Protein AF-A0A4U8SCJ0-F1 (afdb_monomer_lite)

Secondary structure (DSSP, 8-state):
--HHHHHHHHHHHHHHHHHHHHHHHHHHHHTEEEEEETTS-EEEEEEETTEEEETTT-SB--EEEEEEETTEEEEEEEETTEEEEEEEEE-TTS-EEEEEE-BTTBEEEEEE-TTS-EEEEEEEETTEEEEEEEE--TT--

Sequence (141 aa):
MSNKAKFYLKTLVITLCLLFIIVFSFYVYKNTHNAITLNGEQTKAFIFNGIAYDIYQLRPFEGTMSSVRKNITYKVNVHNGKVNGKIIGYYSNGNLKSIQVSEKGNGCSLFYYENGNLEAKYCLKNGQFDGIQEMFYENGN

Structure (mmCIF, N/CA/C/O backbone):
data_AF-A0A4U8SCJ0-F1
#
_entry.id   AF-A0A4U8SCJ0-F1
#
loop_
_atom_site.group_PDB
_atom_site.id
_atom_site.type_symbol
_atom_site.label_atom_id
_atom_site.label_alt_id
_atom_site.label_comp_id
_atom_site.label_asym_id
_atom_site.label_entity_id
_atom_site.label_seq_id
_atom_site.pdbx_PDB_ins_code
_atom_site.Cartn_x
_atom_site.Cartn_y
_atom_site.Cartn_z
_atom_site.occupancy
_atom_site.B_iso_or_equiv
_atom_site.auth_seq_id
_atom_site.auth_comp_id
_atom_site.auth_asym_id
_atom_site.auth_atom_id
_atom_site.pdbx_PDB_model_num
ATOM 1 N N . MET A 1 1 ? -34.923 -11.603 38.890 1.00 61.88 1 MET A N 1
ATOM 2 C CA . MET A 1 1 ? -33.446 -11.457 38.951 1.00 61.88 1 MET A CA 1
ATOM 3 C C . MET A 1 1 ? -33.089 -10.442 40.036 1.00 61.88 1 MET A C 1
ATOM 5 O O . MET A 1 1 ? -33.688 -9.371 40.033 1.00 61.88 1 MET A O 1
ATOM 9 N N . SER A 1 2 ? -32.192 -10.768 40.975 1.00 83.75 2 SER A N 1
ATOM 10 C CA . SER A 1 2 ? -31.865 -9.893 42.121 1.00 83.75 2 SER A CA 1
ATOM 11 C C . SER A 1 2 ? -31.086 -8.634 41.706 1.00 83.75 2 SER A C 1
ATOM 13 O O . SER A 1 2 ? -30.404 -8.633 40.680 1.00 83.75 2 SER A O 1
ATOM 15 N N . ASN A 1 3 ? -31.143 -7.564 42.513 1.00 86.50 3 ASN A N 1
ATOM 16 C CA . ASN A 1 3 ? -30.379 -6.329 42.259 1.00 86.50 3 ASN A CA 1
ATOM 17 C C . ASN A 1 3 ? -28.864 -6.584 42.167 1.00 86.50 3 ASN A C 1
ATOM 19 O O . ASN A 1 3 ? -28.193 -5.976 41.336 1.00 86.50 3 ASN A O 1
ATOM 23 N N . LYS A 1 4 ? -28.340 -7.550 42.938 1.00 87.31 4 LYS A N 1
ATOM 24 C CA . LYS A 1 4 ? -26.948 -8.011 42.828 1.00 87.31 4 LYS A CA 1
ATOM 25 C C . LYS A 1 4 ? -26.663 -8.643 41.463 1.00 87.31 4 LYS A C 1
ATOM 27 O O . LYS A 1 4 ? -25.692 -8.269 40.819 1.00 87.31 4 LYS A O 1
ATOM 32 N N . ALA A 1 5 ? -27.525 -9.538 40.978 1.00 87.75 5 ALA A N 1
ATOM 33 C CA . ALA A 1 5 ? -27.344 -10.172 39.669 1.00 87.75 5 ALA A CA 1
ATOM 34 C C . ALA A 1 5 ? -27.375 -9.152 38.512 1.00 87.75 5 ALA A C 1
ATOM 36 O O . ALA A 1 5 ? -26.572 -9.252 37.588 1.00 87.75 5 ALA A O 1
ATOM 37 N N . LYS A 1 6 ? -28.245 -8.131 38.584 1.00 89.38 6 LYS A N 1
ATOM 38 C CA . LYS A 1 6 ? -28.266 -7.023 37.607 1.00 89.38 6 LYS A CA 1
ATOM 39 C C . LYS A 1 6 ? -26.973 -6.199 37.634 1.00 89.38 6 LYS A C 1
ATOM 41 O O . LYS A 1 6 ? -26.474 -5.826 36.576 1.00 89.38 6 LYS A O 1
ATOM 46 N N . PHE A 1 7 ? -26.427 -5.938 38.824 1.00 92.56 7 PHE A N 1
ATOM 47 C CA . PHE A 1 7 ? -25.154 -5.235 38.987 1.00 92.56 7 PHE A CA 1
ATOM 48 C C . PHE A 1 7 ? -23.986 -6.019 38.372 1.00 92.56 7 PHE A C 1
ATOM 50 O O . PHE A 1 7 ? -23.272 -5.472 37.537 1.00 92.56 7 PHE A O 1
ATOM 57 N N . TYR A 1 8 ? -23.840 -7.310 38.700 1.00 93.12 8 TYR A N 1
ATOM 58 C CA . TYR A 1 8 ? -22.779 -8.153 38.130 1.00 93.12 8 TYR A CA 1
ATOM 59 C C . TYR A 1 8 ? -22.873 -8.266 36.607 1.00 93.12 8 TYR A C 1
ATOM 61 O O . TYR A 1 8 ? -21.854 -8.160 35.932 1.00 93.12 8 TYR A O 1
ATOM 69 N N . LEU A 1 9 ? -24.084 -8.412 36.058 1.00 93.12 9 LEU A N 1
ATOM 70 C CA . LEU A 1 9 ? -24.288 -8.455 34.611 1.00 93.12 9 LEU A CA 1
ATOM 71 C C . LEU A 1 9 ? -23.865 -7.141 33.938 1.00 93.12 9 LEU A C 1
ATOM 73 O O . LEU A 1 9 ? -23.178 -7.173 32.923 1.00 93.12 9 LEU A O 1
ATOM 77 N N . LYS A 1 10 ? -24.224 -5.985 34.511 1.00 94.69 10 LYS A N 1
ATOM 78 C CA . LYS A 1 10 ? -23.828 -4.675 33.972 1.00 94.69 10 LYS A CA 1
ATOM 79 C C . LYS A 1 10 ? -22.308 -4.505 33.982 1.00 94.69 10 LYS A C 1
ATOM 81 O O . LYS A 1 10 ? -21.739 -4.088 32.977 1.00 94.69 10 LYS A O 1
ATOM 86 N N . THR A 1 11 ? -21.659 -4.856 35.090 1.00 93.88 11 THR A N 1
ATOM 87 C CA . THR A 1 11 ? -20.197 -4.799 35.207 1.00 93.88 11 THR A CA 1
ATOM 88 C C . THR A 1 11 ? -19.525 -5.733 34.203 1.00 93.88 11 THR A C 1
ATOM 90 O O . THR A 1 11 ? -18.583 -5.311 33.543 1.00 93.88 11 THR A O 1
ATOM 93 N N . LEU A 1 12 ? -20.047 -6.953 34.024 1.00 95.12 12 LEU A N 1
ATOM 94 C CA . LEU A 1 12 ? -19.549 -7.920 33.043 1.00 95.12 12 LEU A CA 1
ATOM 95 C C . LEU A 1 12 ? -19.679 -7.410 31.600 1.00 95.12 12 LEU A C 1
ATOM 97 O O . LEU A 1 12 ? -18.752 -7.544 30.810 1.00 95.12 12 LEU A O 1
ATOM 101 N N . VAL A 1 13 ? -20.814 -6.806 31.242 1.00 96.44 13 VAL A N 1
ATOM 102 C CA . VAL A 1 13 ? -21.006 -6.236 29.899 1.00 96.44 13 VAL A CA 1
ATOM 103 C C . VAL A 1 13 ? -20.006 -5.106 29.648 1.00 96.44 13 VAL A C 1
ATOM 105 O O . VAL A 1 13 ? -19.382 -5.067 28.592 1.00 96.44 13 VAL A O 1
ATOM 108 N N . ILE A 1 14 ? -19.800 -4.217 30.625 1.00 96.00 14 ILE A N 1
ATOM 109 C CA . ILE A 1 14 ? -18.834 -3.118 30.501 1.00 96.00 14 ILE A CA 1
ATOM 110 C C . ILE A 1 14 ? -17.409 -3.657 30.346 1.00 96.00 14 ILE A C 1
ATOM 112 O O . ILE A 1 14 ? -16.682 -3.195 29.467 1.00 96.00 14 ILE A O 1
ATOM 116 N N . THR A 1 15 ? -17.002 -4.643 31.151 1.00 96.44 15 THR A N 1
ATOM 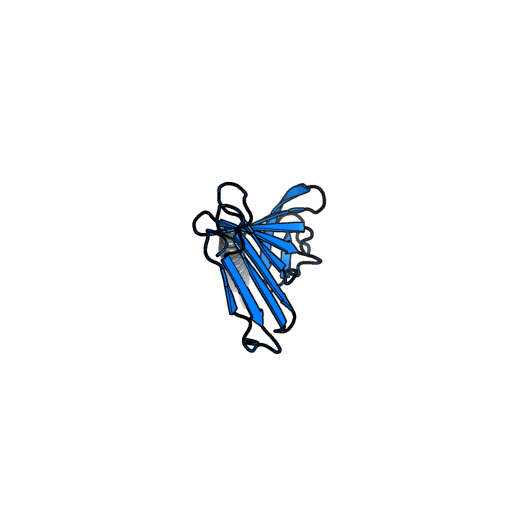117 C CA . THR A 1 15 ? -15.656 -5.223 31.040 1.00 96.44 15 THR A CA 1
ATOM 118 C C . THR A 1 15 ? -15.445 -5.930 29.704 1.00 96.44 15 THR A C 1
ATOM 120 O O . THR A 1 15 ? -14.387 -5.759 29.101 1.00 96.44 15 THR A O 1
ATOM 123 N N . LEU A 1 16 ? -16.448 -6.645 29.187 1.00 96.75 16 LEU A N 1
ATOM 124 C CA . LEU A 1 16 ? -16.388 -7.254 27.854 1.00 96.75 16 LEU A CA 1
ATOM 125 C C . LEU A 1 16 ? -16.277 -6.204 26.739 1.00 96.75 16 LEU A C 1
ATOM 127 O O . LEU A 1 16 ? -15.463 -6.372 25.832 1.00 96.75 16 LEU A O 1
ATOM 131 N N . CYS A 1 17 ? -17.024 -5.099 26.821 1.00 96.75 17 CYS A N 1
ATOM 132 C CA . CYS A 1 17 ? -16.908 -3.996 25.865 1.00 96.75 17 CYS A CA 1
ATOM 133 C C . CYS A 1 17 ? -15.509 -3.363 25.885 1.00 96.75 17 CYS A C 1
ATOM 135 O O . CYS A 1 17 ? -14.939 -3.110 24.827 1.00 96.75 17 CYS A O 1
ATOM 137 N N . LEU A 1 18 ? -14.929 -3.140 27.069 1.00 96.25 18 LEU A N 1
ATOM 138 C CA . LEU A 1 18 ? -13.575 -2.589 27.195 1.00 96.25 18 LEU A CA 1
ATOM 139 C C . LEU A 1 18 ? -12.518 -3.536 26.616 1.00 96.25 18 LEU A C 1
ATOM 141 O O . LEU A 1 18 ? -11.639 -3.092 25.880 1.00 96.25 18 LEU A O 1
ATOM 145 N N . LEU A 1 19 ? -12.631 -4.840 26.885 1.00 97.00 19 LEU A N 1
ATOM 146 C CA . LEU A 1 19 ? -11.749 -5.850 26.294 1.00 97.00 19 LEU A CA 1
ATOM 147 C C . LEU A 1 19 ? -11.865 -5.870 24.767 1.00 97.00 19 LEU A C 1
ATOM 149 O O . LEU A 1 19 ? -10.846 -5.903 24.079 1.00 97.00 19 LEU A O 1
ATOM 153 N N . 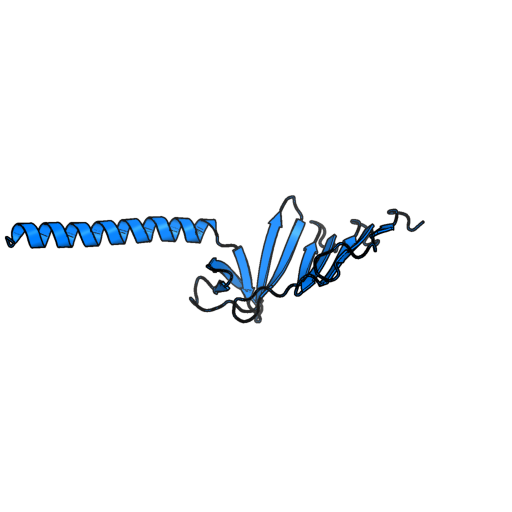PHE A 1 20 ? -13.086 -5.792 24.235 1.00 95.75 20 PHE A N 1
ATOM 154 C CA . PHE A 1 20 ? -13.313 -5.721 22.796 1.00 95.75 20 PHE A CA 1
ATOM 155 C C . PHE A 1 20 ? -12.658 -4.482 22.177 1.00 95.75 20 PHE A C 1
ATOM 157 O O . PHE A 1 20 ? -11.963 -4.608 21.172 1.00 95.75 20 PHE A O 1
ATOM 164 N N . ILE A 1 21 ? -12.811 -3.307 22.799 1.00 93.44 21 ILE A N 1
ATOM 165 C CA . ILE A 1 21 ? -12.175 -2.067 22.334 1.00 93.44 21 ILE A CA 1
ATOM 166 C C . ILE A 1 21 ? -10.654 -2.222 22.313 1.00 93.44 21 ILE A C 1
ATOM 168 O O . ILE A 1 21 ? -10.038 -1.893 21.308 1.00 93.44 21 ILE A O 1
ATOM 172 N N . ILE A 1 22 ? -10.045 -2.778 23.363 1.00 95.00 22 ILE A N 1
ATOM 173 C CA . ILE A 1 22 ? -8.588 -2.978 23.426 1.00 95.00 22 ILE A CA 1
ATOM 174 C C . ILE A 1 22 ? -8.108 -3.899 22.297 1.00 95.00 22 ILE A C 1
ATOM 176 O O . ILE A 1 22 ? -7.153 -3.570 21.589 1.00 95.00 22 ILE A O 1
ATOM 180 N N . VAL A 1 23 ? -8.780 -5.036 22.096 1.00 94.69 23 VAL A N 1
ATOM 181 C CA . VAL A 1 23 ? -8.443 -5.991 21.028 1.00 94.69 23 VAL A CA 1
ATOM 182 C C . VAL A 1 23 ? -8.617 -5.347 19.653 1.00 94.69 23 VAL A C 1
ATOM 184 O O . VAL A 1 23 ? -7.746 -5.481 18.792 1.00 94.69 23 VAL A O 1
ATOM 187 N N . PHE A 1 24 ? -9.706 -4.605 19.456 1.00 89.00 24 PHE A N 1
ATOM 188 C CA . PHE A 1 24 ? -9.986 -3.913 18.206 1.00 89.00 24 PHE A CA 1
ATOM 189 C C . PHE A 1 24 ? -8.970 -2.800 17.929 1.00 89.00 24 PHE A C 1
ATOM 191 O O . PHE A 1 24 ? -8.446 -2.716 16.823 1.00 89.00 24 PHE A O 1
ATOM 198 N N . SER A 1 25 ? -8.606 -1.994 18.927 1.00 88.25 25 SER A N 1
ATOM 199 C CA . SER A 1 25 ? -7.569 -0.967 18.800 1.00 88.25 25 SER A CA 1
ATOM 200 C C . SER A 1 25 ? -6.217 -1.573 18.435 1.00 88.25 25 SER A C 1
ATOM 202 O O . SER A 1 25 ? -5.521 -1.041 17.572 1.00 88.25 25 SER A O 1
ATOM 204 N N . PHE A 1 26 ? -5.854 -2.709 19.035 1.00 91.75 26 PHE A N 1
ATOM 205 C CA . PHE A 1 26 ? -4.622 -3.414 18.688 1.00 91.75 26 PHE A CA 1
ATOM 206 C C . PHE A 1 26 ? -4.655 -3.974 17.261 1.00 91.75 26 PHE A C 1
ATOM 208 O O . PHE A 1 26 ? -3.662 -3.885 16.533 1.00 91.75 26 PHE A O 1
ATOM 215 N N . TYR A 1 27 ? -5.803 -4.512 16.842 1.00 89.31 27 TYR A N 1
ATOM 216 C CA . TYR A 1 27 ? -6.026 -4.939 15.465 1.00 89.31 27 TYR A CA 1
ATOM 217 C C . TYR A 1 27 ? -5.877 -3.768 14.487 1.00 89.31 27 TYR A C 1
ATOM 219 O O . TYR A 1 27 ? -5.103 -3.876 13.538 1.00 89.31 27 TYR A O 1
ATOM 227 N N . VAL A 1 28 ? -6.543 -2.636 14.735 1.00 87.12 28 VAL A N 1
ATOM 228 C CA . VAL A 1 28 ? -6.440 -1.437 13.890 1.00 87.12 28 VAL A CA 1
ATOM 229 C C . VAL A 1 28 ? -4.993 -0.967 13.822 1.00 87.12 28 VAL A C 1
ATOM 231 O O . VAL A 1 28 ? -4.468 -0.823 12.725 1.00 87.12 28 VAL A O 1
ATOM 234 N N . TYR A 1 29 ? -4.318 -0.818 14.966 1.00 86.81 29 TYR A N 1
ATOM 235 C CA . TYR A 1 29 ? -2.925 -0.370 15.038 1.00 86.81 29 TYR A CA 1
ATOM 236 C C . TYR A 1 29 ? -2.000 -1.196 14.133 1.00 86.81 29 TYR A C 1
ATOM 238 O O . TYR A 1 29 ? -1.250 -0.629 13.334 1.00 86.81 29 TYR A O 1
ATOM 246 N N . LYS A 1 30 ? -2.107 -2.531 14.196 1.00 88.00 30 LYS A N 1
ATOM 247 C CA . LYS A 1 30 ? -1.319 -3.454 13.364 1.00 88.00 30 LYS A CA 1
ATOM 248 C C . LYS A 1 30 ? -1.648 -3.393 11.871 1.00 88.00 30 LYS A C 1
ATOM 250 O O . LYS A 1 30 ? -0.788 -3.730 11.065 1.00 88.00 30 LYS A O 1
ATOM 255 N N . ASN A 1 31 ? -2.862 -2.985 11.513 1.00 87.75 31 ASN A N 1
ATOM 256 C CA . ASN A 1 31 ? -3.356 -2.938 10.134 1.00 87.75 31 ASN A CA 1
ATOM 257 C C . ASN A 1 31 ? -3.481 -1.498 9.603 1.00 87.75 31 ASN A C 1
ATOM 259 O O . ASN A 1 31 ? -4.245 -1.239 8.672 1.00 87.75 31 ASN A O 1
ATOM 263 N N . THR A 1 32 ? -2.742 -0.550 10.190 1.00 91.75 32 THR A N 1
ATOM 264 C CA . THR A 1 32 ? -2.634 0.809 9.650 1.00 91.75 32 THR A CA 1
ATOM 265 C C . THR A 1 32 ? -1.489 0.923 8.650 1.00 91.75 32 THR A C 1
ATOM 267 O O . THR A 1 32 ? -0.402 0.376 8.835 1.00 91.75 32 THR A O 1
ATOM 270 N N . HIS A 1 33 ? -1.721 1.700 7.600 1.00 89.69 33 HIS A N 1
ATOM 271 C CA . HIS A 1 33 ? -0.742 2.046 6.582 1.00 89.69 33 HIS A CA 1
ATOM 272 C C . HIS A 1 33 ? -0.499 3.551 6.591 1.00 89.69 33 HIS A C 1
ATOM 274 O O . HIS A 1 33 ? -1.398 4.334 6.899 1.00 89.69 33 HIS A O 1
ATOM 280 N N . ASN A 1 34 ? 0.716 3.961 6.232 1.00 93.56 34 ASN A N 1
ATOM 281 C CA . ASN A 1 34 ? 1.013 5.376 6.048 1.00 93.56 34 ASN A CA 1
ATOM 282 C C . ASN A 1 34 ? 0.289 5.884 4.801 1.00 93.56 34 ASN A C 1
ATOM 284 O O . ASN A 1 34 ? 0.265 5.210 3.764 1.00 93.56 34 ASN A O 1
ATOM 288 N N . ALA A 1 35 ? -0.285 7.073 4.902 1.00 95.44 35 ALA A N 1
ATOM 289 C CA . ALA A 1 35 ? -1.034 7.677 3.820 1.00 95.44 35 ALA A CA 1
ATOM 290 C C . ALA A 1 35 ? -0.807 9.190 3.775 1.00 95.44 35 ALA A C 1
ATOM 292 O O . ALA A 1 35 ? -0.361 9.795 4.748 1.00 95.44 35 ALA A O 1
ATOM 293 N N . ILE A 1 36 ? -1.069 9.784 2.619 1.00 96.12 36 ILE A N 1
ATOM 294 C CA . ILE A 1 36 ? -0.935 11.215 2.361 1.00 96.12 36 ILE A CA 1
ATOM 295 C C . ILE A 1 36 ? -2.255 11.683 1.757 1.00 96.12 36 ILE A C 1
ATOM 297 O O . ILE A 1 36 ? -2.702 11.108 0.763 1.00 96.12 36 ILE A O 1
ATOM 301 N N . THR A 1 37 ? -2.892 12.686 2.357 1.00 95.00 37 THR A N 1
ATOM 302 C CA . THR A 1 37 ? -4.156 13.247 1.860 1.00 95.00 37 THR A CA 1
ATOM 303 C C . THR A 1 37 ? -3.956 13.944 0.511 1.00 95.00 37 THR A C 1
ATOM 305 O O . THR A 1 37 ? -2.829 14.240 0.110 1.00 95.00 37 THR A O 1
ATOM 308 N N . LEU A 1 38 ? -5.045 14.261 -0.196 1.00 93.19 38 LEU A N 1
ATOM 309 C CA . LEU A 1 38 ? -4.980 15.056 -1.436 1.00 93.19 38 LEU A CA 1
ATOM 310 C C . LEU A 1 38 ? -4.288 16.419 -1.251 1.00 93.19 38 LEU A C 1
ATOM 312 O O . LEU A 1 38 ? -3.686 16.930 -2.190 1.00 93.19 38 LEU A O 1
ATOM 316 N N . ASN A 1 39 ? -4.327 16.969 -0.035 1.00 93.88 39 ASN A N 1
ATOM 317 C CA . ASN A 1 39 ? -3.694 18.242 0.310 1.00 93.88 39 ASN A CA 1
ATOM 318 C C . ASN A 1 39 ? -2.216 18.083 0.720 1.00 93.88 39 ASN A C 1
ATOM 320 O O . ASN A 1 39 ? -1.573 19.067 1.071 1.00 93.88 39 ASN A O 1
ATOM 324 N N . GLY A 1 40 ? -1.670 16.862 0.698 1.00 92.75 40 GLY A N 1
ATOM 325 C CA . GLY A 1 40 ? -0.277 16.580 1.056 1.00 92.75 40 GLY A CA 1
ATOM 326 C C . GLY A 1 40 ? -0.026 16.315 2.544 1.00 92.75 40 GLY A C 1
ATOM 327 O O . GLY A 1 40 ? 1.126 16.146 2.942 1.00 92.75 40 GLY A O 1
ATOM 328 N N . GLU A 1 41 ? -1.066 16.241 3.377 1.00 95.00 41 GLU A N 1
ATOM 329 C CA . GLU A 1 41 ? -0.918 15.996 4.816 1.00 95.00 41 GLU A CA 1
ATOM 330 C C . GLU A 1 41 ? -0.661 14.514 5.099 1.00 95.00 41 GLU A C 1
ATOM 332 O O . GLU A 1 41 ? -1.326 13.639 4.541 1.00 95.00 41 GLU A O 1
ATOM 337 N N . GLN A 1 42 ? 0.283 14.214 5.992 1.00 95.38 42 GLN A N 1
ATOM 338 C CA . GLN A 1 42 ? 0.528 12.841 6.430 1.00 95.38 42 GLN A CA 1
ATOM 339 C C . GLN A 1 42 ? -0.584 12.360 7.365 1.00 95.38 42 GLN A C 1
ATOM 341 O O . GLN A 1 42 ? -0.989 13.057 8.289 1.00 95.38 42 GLN A O 1
ATOM 346 N N . THR A 1 43 ? -1.035 11.130 7.152 1.00 95.38 43 THR A N 1
ATOM 347 C CA . THR A 1 43 ? -2.060 10.470 7.959 1.00 95.38 43 THR A CA 1
ATOM 348 C C . THR A 1 43 ? -1.803 8.960 8.012 1.00 95.38 43 THR A C 1
ATOM 350 O O . THR A 1 43 ? -0.797 8.441 7.508 1.00 95.38 43 THR A O 1
ATOM 353 N N . LYS A 1 44 ? -2.717 8.230 8.643 1.00 93.81 44 LYS A N 1
ATOM 354 C CA . LYS A 1 44 ? -2.766 6.774 8.633 1.00 93.81 44 LYS A CA 1
ATOM 355 C C . LYS A 1 44 ? -4.133 6.316 8.156 1.00 93.81 44 LYS A C 1
ATOM 357 O O . LYS A 1 44 ? -5.158 6.871 8.547 1.00 93.81 44 LYS A O 1
ATOM 362 N N . ALA A 1 45 ? -4.134 5.268 7.345 1.00 94.69 45 ALA A N 1
ATOM 363 C CA . ALA A 1 45 ? -5.353 4.654 6.853 1.00 94.69 45 ALA A CA 1
ATOM 364 C C . ALA A 1 45 ? -5.404 3.170 7.218 1.00 94.69 45 ALA A C 1
ATOM 366 O O . ALA A 1 45 ? -4.379 2.487 7.186 1.00 94.69 45 ALA A O 1
ATOM 367 N N . PHE A 1 46 ? -6.590 2.667 7.552 1.00 93.00 46 PHE A N 1
ATOM 368 C CA . PHE A 1 46 ? -6.838 1.237 7.748 1.00 93.00 46 PHE A CA 1
ATOM 369 C C . PHE A 1 46 ? -7.876 0.752 6.741 1.00 93.00 46 PHE A C 1
ATOM 371 O O . PHE A 1 46 ? -8.774 1.503 6.362 1.00 93.00 46 PHE A O 1
ATOM 378 N N . ILE A 1 47 ? -7.747 -0.496 6.296 1.00 91.44 47 ILE A N 1
ATOM 379 C CA . ILE A 1 47 ? -8.692 -1.105 5.357 1.00 91.44 47 ILE A CA 1
ATOM 380 C C . ILE A 1 47 ? -9.625 -2.024 6.134 1.00 91.44 47 ILE A C 1
ATOM 382 O O . ILE A 1 47 ? -9.177 -2.922 6.843 1.00 91.44 47 ILE A O 1
ATOM 386 N N . PHE A 1 48 ? -10.926 -1.822 5.963 1.00 89.88 48 PHE A N 1
ATOM 387 C CA . PHE A 1 48 ? -11.964 -2.655 6.551 1.00 89.88 48 PHE A CA 1
ATOM 388 C C . PHE A 1 48 ? -13.057 -2.920 5.523 1.00 89.88 48 PHE A C 1
ATOM 390 O O . PHE A 1 48 ? -13.573 -1.996 4.899 1.00 89.88 48 PHE A O 1
ATOM 397 N N . ASN A 1 49 ? -13.370 -4.199 5.304 1.00 90.12 49 ASN A N 1
ATOM 398 C CA . ASN A 1 49 ? -14.323 -4.652 4.283 1.00 90.12 49 ASN A CA 1
ATOM 399 C C . ASN A 1 49 ? -14.062 -4.057 2.883 1.00 90.12 49 ASN A C 1
ATOM 401 O O . ASN A 1 49 ? -14.990 -3.717 2.154 1.00 90.12 49 ASN A O 1
ATOM 405 N N . GLY A 1 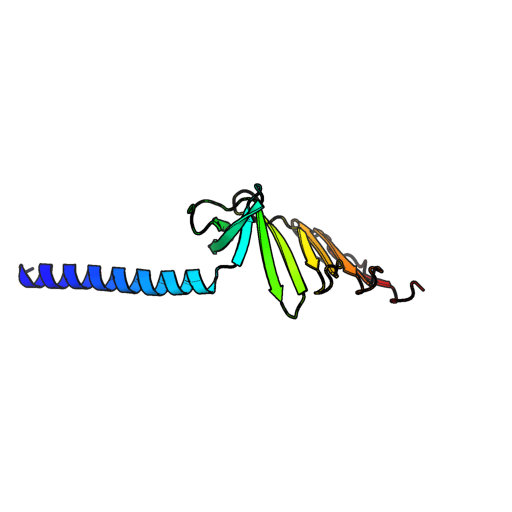50 ? -12.785 -3.911 2.515 1.00 89.56 50 GLY A N 1
ATOM 406 C CA . GLY A 1 50 ? -12.373 -3.368 1.216 1.00 89.56 50 GLY A CA 1
ATOM 407 C C . GLY A 1 50 ? -12.475 -1.845 1.082 1.00 89.56 50 GLY A C 1
ATOM 408 O O . GLY A 1 50 ? -12.201 -1.327 0.003 1.00 89.56 50 GLY A O 1
ATOM 409 N N . ILE A 1 51 ? -12.833 -1.129 2.152 1.00 94.06 51 ILE A N 1
ATOM 410 C CA . ILE A 1 51 ? -12.868 0.335 2.196 1.00 94.06 51 ILE A CA 1
ATOM 411 C C . ILE A 1 51 ? -11.730 0.824 3.093 1.00 94.06 51 ILE A C 1
ATOM 413 O O . ILE A 1 51 ? -11.573 0.371 4.226 1.00 94.06 51 ILE A O 1
ATOM 417 N N . ALA A 1 52 ? -10.920 1.740 2.577 1.00 95.31 52 ALA A N 1
ATOM 418 C CA . ALA A 1 52 ? -9.898 2.448 3.325 1.00 95.31 52 ALA A CA 1
ATOM 419 C C . ALA A 1 52 ? -10.510 3.644 4.065 1.00 95.31 52 ALA A C 1
ATOM 421 O O . ALA A 1 52 ? -11.245 4.437 3.475 1.00 95.31 52 ALA A O 1
ATOM 422 N N . TYR A 1 53 ? -10.165 3.799 5.338 1.00 94.94 53 TYR A N 1
ATOM 423 C CA . TYR A 1 53 ? -10.615 4.890 6.198 1.00 94.94 53 TYR A CA 1
ATOM 424 C C . TYR A 1 53 ? -9.423 5.650 6.759 1.00 94.94 53 TYR A C 1
ATOM 426 O O . TYR A 1 53 ? -8.441 5.029 7.167 1.00 94.94 53 TYR A O 1
ATOM 434 N N . ASP A 1 54 ? -9.532 6.975 6.833 1.00 95.38 54 ASP A N 1
ATOM 435 C CA . ASP A 1 54 ? -8.613 7.799 7.620 1.00 95.38 54 ASP A CA 1
ATOM 436 C C . ASP A 1 54 ? -8.861 7.540 9.114 1.00 95.38 54 ASP A C 1
ATOM 438 O O . ASP A 1 54 ? -9.999 7.635 9.583 1.00 95.38 54 ASP A O 1
ATOM 442 N N . ILE A 1 55 ? -7.815 7.191 9.869 1.00 92.31 55 ILE A N 1
ATOM 443 C CA . ILE A 1 55 ? -7.976 6.765 11.270 1.00 92.31 55 ILE A CA 1
ATOM 444 C C . ILE A 1 55 ? -8.291 7.933 12.215 1.00 92.31 55 ILE A C 1
ATOM 446 O O . ILE A 1 55 ? -8.778 7.700 13.318 1.00 92.31 55 ILE A O 1
ATOM 450 N N . TYR A 1 56 ? -7.992 9.170 11.813 1.00 91.81 56 TYR A N 1
ATOM 451 C CA . TYR A 1 56 ? -8.185 10.368 12.631 1.00 91.81 56 TYR A CA 1
ATOM 452 C C . TYR A 1 56 ? -9.511 11.052 12.307 1.00 91.81 56 TYR A C 1
ATOM 454 O O . TYR A 1 56 ? -10.195 11.540 13.202 1.00 91.81 56 TYR A O 1
ATOM 462 N N . GLN A 1 57 ? -9.891 11.062 11.031 1.00 92.00 57 GLN A N 1
ATOM 463 C CA . GLN A 1 57 ? -11.126 11.683 10.551 1.00 92.00 57 GLN A CA 1
ATOM 464 C C . GLN A 1 57 ? -12.308 10.704 10.515 1.00 92.00 57 GLN A C 1
ATOM 466 O O . GLN A 1 57 ? -13.444 11.138 10.345 1.00 92.00 57 GLN A O 1
ATOM 471 N N . LEU A 1 58 ? -12.049 9.397 10.659 1.00 90.25 58 LEU A N 1
ATOM 472 C CA . LEU A 1 58 ? -13.053 8.324 10.695 1.00 90.25 58 LEU A CA 1
ATOM 473 C C . LEU A 1 58 ? -14.016 8.349 9.497 1.00 90.25 58 LEU A C 1
ATOM 475 O O . LEU A 1 58 ? -15.203 8.042 9.614 1.00 90.25 58 LEU A O 1
ATOM 479 N N . ARG A 1 59 ? -13.492 8.704 8.323 1.00 94.25 59 ARG A N 1
ATOM 480 C CA . ARG A 1 59 ? -14.232 8.771 7.057 1.00 94.25 59 ARG A CA 1
ATOM 481 C C . ARG A 1 59 ? -13.499 8.006 5.956 1.00 94.25 59 ARG A C 1
ATOM 483 O O . ARG A 1 59 ? -12.296 7.767 6.105 1.00 94.25 59 ARG A O 1
ATOM 490 N N . PRO A 1 60 ? -14.190 7.622 4.866 1.00 96.81 60 PRO A N 1
ATOM 491 C CA . PRO A 1 60 ? -13.535 7.031 3.707 1.00 96.81 60 PRO A CA 1
ATOM 492 C C . PRO A 1 60 ? -12.348 7.888 3.257 1.00 96.81 60 PRO A C 1
ATOM 494 O O . PRO A 1 60 ? -12.444 9.113 3.184 1.00 96.81 60 PRO A O 1
ATOM 497 N N . PHE A 1 61 ? -11.213 7.236 3.029 1.00 96.81 61 PHE A N 1
ATOM 498 C CA . PHE A 1 61 ? -9.951 7.909 2.760 1.00 96.81 61 PHE A CA 1
ATOM 499 C C . PHE A 1 61 ? -9.897 8.475 1.332 1.00 96.81 61 PHE A C 1
ATOM 501 O O . PHE A 1 61 ? -10.397 7.863 0.387 1.00 96.81 61 PHE A O 1
ATOM 508 N N . GLU A 1 62 ? -9.240 9.626 1.195 1.00 96.38 62 GLU A N 1
ATOM 509 C CA . GLU A 1 62 ? -8.990 10.339 -0.060 1.00 96.38 62 GLU A CA 1
ATOM 510 C C . GLU A 1 62 ? -7.507 10.714 -0.128 1.00 96.38 62 GLU A C 1
ATOM 512 O O . GLU A 1 62 ? -7.030 11.535 0.664 1.00 96.38 62 GLU A O 1
ATOM 517 N N . GLY A 1 63 ? -6.766 10.126 -1.066 1.00 95.81 63 GLY A N 1
ATOM 518 C CA . GLY A 1 63 ? -5.344 10.425 -1.231 1.00 95.81 63 GLY A CA 1
ATOM 519 C C . GLY A 1 63 ? -4.507 9.226 -1.656 1.00 95.81 63 GLY A C 1
ATOM 520 O O . GLY A 1 63 ? -4.966 8.351 -2.382 1.00 95.81 63 GLY A O 1
ATOM 521 N N . THR A 1 64 ? -3.250 9.191 -1.222 1.00 96.31 64 THR A N 1
ATOM 522 C CA . THR A 1 64 ? -2.283 8.147 -1.584 1.00 96.31 64 THR A CA 1
ATOM 523 C C . THR A 1 64 ? -1.896 7.320 -0.365 1.00 96.31 64 THR A C 1
ATOM 525 O O . THR A 1 64 ? -1.371 7.857 0.607 1.00 96.31 64 THR A O 1
ATOM 528 N N . MET A 1 65 ? -2.084 6.004 -0.421 1.00 94.94 65 MET A N 1
ATOM 529 C CA . MET A 1 65 ? -1.541 5.069 0.571 1.00 94.94 65 MET A CA 1
ATOM 530 C C . MET A 1 65 ? -0.183 4.539 0.112 1.00 94.94 65 MET A C 1
ATOM 532 O O . MET A 1 65 ? 0.038 4.339 -1.082 1.00 94.94 65 MET A O 1
ATOM 536 N N . SER A 1 66 ? 0.718 4.291 1.064 1.00 92.81 66 SER A N 1
ATOM 537 C CA . SER A 1 66 ? 2.054 3.745 0.807 1.00 92.81 66 SER A CA 1
ATOM 538 C C . SER A 1 66 ? 2.318 2.507 1.664 1.00 92.81 66 SER A C 1
ATOM 540 O O . SER A 1 66 ? 2.019 2.489 2.858 1.00 92.81 66 SER A O 1
ATOM 542 N N . SER A 1 67 ? 2.938 1.484 1.080 1.00 91.00 67 SER A N 1
ATOM 543 C CA . SER A 1 67 ? 3.482 0.336 1.814 1.00 91.00 67 SER A CA 1
ATOM 544 C C . SER A 1 67 ? 4.897 0.026 1.342 1.00 91.00 67 SER A C 1
ATOM 546 O O . SER A 1 67 ? 5.247 0.304 0.199 1.00 91.00 67 SER A O 1
ATOM 548 N N . VAL A 1 68 ? 5.727 -0.536 2.218 1.00 91.38 68 VAL A N 1
ATOM 549 C CA . VAL A 1 68 ? 7.100 -0.922 1.878 1.00 91.38 68 VAL A CA 1
ATOM 550 C C . VAL A 1 68 ? 7.235 -2.428 2.036 1.00 91.38 68 VAL A C 1
ATOM 552 O O . VAL A 1 68 ? 6.903 -2.979 3.085 1.00 91.38 68 VAL A O 1
ATOM 555 N N . ARG A 1 69 ? 7.726 -3.108 0.997 1.00 90.31 69 ARG A N 1
ATOM 556 C CA . ARG A 1 69 ? 7.996 -4.552 1.014 1.00 90.31 69 ARG A CA 1
ATOM 557 C C . ARG A 1 69 ? 9.316 -4.821 0.306 1.00 90.31 69 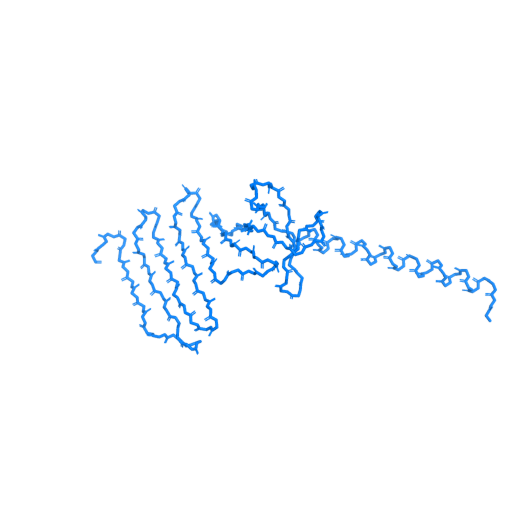ARG A C 1
ATOM 559 O O . ARG A 1 69 ? 9.454 -4.478 -0.862 1.00 90.31 69 ARG A O 1
ATOM 566 N N . LYS A 1 70 ? 10.268 -5.461 0.999 1.00 91.56 70 LYS A N 1
ATOM 567 C CA . LYS A 1 70 ? 11.611 -5.779 0.468 1.00 91.56 70 LYS A CA 1
ATOM 568 C C . LYS A 1 70 ? 12.285 -4.563 -0.206 1.00 91.56 70 LYS A C 1
ATOM 570 O O . LYS A 1 70 ? 12.714 -4.658 -1.346 1.00 91.56 70 LYS A O 1
ATOM 575 N N . ASN A 1 71 ? 12.322 -3.418 0.480 1.00 92.19 71 ASN A N 1
ATOM 576 C CA . ASN A 1 71 ? 12.889 -2.147 -0.010 1.00 92.19 71 ASN A CA 1
ATOM 577 C C . ASN A 1 71 ? 12.192 -1.509 -1.228 1.00 92.19 71 ASN A C 1
ATOM 579 O O . ASN A 1 71 ? 12.664 -0.491 -1.724 1.00 92.19 71 ASN A O 1
ATOM 583 N N . ILE A 1 72 ? 11.057 -2.049 -1.678 1.00 94.62 72 ILE A N 1
ATOM 584 C CA . ILE A 1 72 ? 10.223 -1.428 -2.709 1.00 94.62 72 ILE A CA 1
ATOM 585 C C . ILE A 1 72 ? 9.074 -0.695 -2.024 1.00 94.62 72 ILE A C 1
ATOM 587 O O . ILE A 1 72 ? 8.353 -1.280 -1.209 1.00 94.62 72 ILE A O 1
ATOM 591 N N . THR A 1 73 ? 8.897 0.577 -2.369 1.00 95.44 73 THR A N 1
ATOM 592 C CA . THR A 1 73 ? 7.751 1.377 -1.932 1.00 95.44 73 THR A CA 1
ATOM 593 C C . THR A 1 73 ? 6.631 1.236 -2.948 1.00 95.44 73 THR A C 1
ATOM 595 O O . THR A 1 73 ? 6.794 1.609 -4.103 1.00 95.44 73 THR A O 1
ATOM 598 N N . TYR A 1 74 ? 5.479 0.736 -2.524 1.00 94.44 74 TYR A N 1
ATOM 599 C CA . TYR A 1 74 ? 4.271 0.669 -3.334 1.00 94.44 74 TYR A CA 1
ATOM 600 C C . TYR A 1 74 ? 3.328 1.793 -2.935 1.00 94.44 74 TYR A C 1
ATOM 602 O O . TYR A 1 74 ? 3.025 1.952 -1.753 1.00 94.44 74 TYR A O 1
ATOM 610 N N . LYS A 1 75 ? 2.849 2.543 -3.923 1.00 95.44 75 LYS A N 1
ATOM 611 C CA . LYS A 1 75 ? 1.860 3.604 -3.767 1.00 95.44 75 LYS A CA 1
ATOM 612 C C . LYS A 1 75 ? 0.580 3.246 -4.500 1.00 95.44 75 LYS A C 1
ATOM 614 O O . LYS A 1 75 ? 0.619 2.667 -5.588 1.00 95.44 75 LYS A O 1
ATOM 619 N N . VAL A 1 76 ? -0.545 3.634 -3.915 1.00 94.50 76 VAL A N 1
ATOM 620 C CA . VAL A 1 76 ? -1.852 3.520 -4.554 1.00 94.50 76 VAL A CA 1
ATOM 621 C C . VAL A 1 76 ? -2.724 4.717 -4.225 1.00 94.50 76 VAL A C 1
ATOM 623 O O . VAL A 1 76 ? -2.739 5.193 -3.090 1.00 94.50 76 VAL A O 1
ATOM 626 N N . ASN A 1 77 ? -3.450 5.188 -5.234 1.00 95.06 77 ASN A N 1
ATOM 627 C CA . ASN A 1 77 ? -4.428 6.250 -5.067 1.00 95.06 77 ASN A CA 1
ATOM 628 C C . ASN A 1 77 ? -5.743 5.650 -4.580 1.00 95.06 77 ASN A C 1
ATOM 630 O O . ASN A 1 77 ? -6.180 4.606 -5.065 1.00 95.06 77 ASN A O 1
ATOM 634 N N . VAL A 1 78 ? -6.374 6.330 -3.640 1.00 95.56 78 VAL A N 1
ATOM 635 C CA . VAL A 1 78 ? -7.631 5.938 -3.025 1.00 95.56 78 VAL A CA 1
ATOM 636 C C . VAL A 1 78 ? -8.615 7.078 -3.197 1.00 95.56 78 VAL A C 1
ATOM 638 O O . VAL A 1 78 ? -8.293 8.221 -2.871 1.00 95.56 78 VAL A O 1
ATOM 641 N N . HIS A 1 79 ? -9.798 6.741 -3.700 1.00 95.44 79 HIS A N 1
ATOM 642 C CA . HIS A 1 79 ? -10.911 7.661 -3.843 1.00 95.44 79 HIS A CA 1
ATOM 643 C C . HIS A 1 79 ? -12.153 7.094 -3.162 1.00 95.44 79 HIS A C 1
ATOM 645 O O . HIS A 1 79 ? -12.554 5.957 -3.421 1.00 95.44 79 HIS A O 1
ATOM 651 N N . ASN A 1 80 ? -12.753 7.872 -2.272 1.00 95.19 80 ASN A N 1
ATOM 652 C CA . ASN A 1 80 ? -13.882 7.507 -1.426 1.00 95.19 80 ASN A CA 1
ATOM 653 C C . ASN A 1 80 ? -13.677 6.145 -0.737 1.00 95.19 80 ASN A C 1
ATOM 655 O O . ASN A 1 80 ? -14.524 5.250 -0.781 1.00 95.19 80 ASN A O 1
ATOM 659 N N . GLY A 1 81 ? -12.477 5.954 -0.184 1.00 95.25 81 GLY A N 1
ATOM 660 C CA . GLY A 1 81 ? -12.030 4.714 0.444 1.00 95.25 81 GLY A CA 1
ATOM 661 C C . GLY A 1 81 ? -11.789 3.539 -0.511 1.00 95.25 81 GLY A C 1
ATOM 662 O O . GLY A 1 81 ? -11.358 2.481 -0.063 1.00 95.25 81 GLY A O 1
ATOM 663 N N . LYS A 1 82 ? -12.016 3.682 -1.818 1.00 93.88 82 LYS A N 1
ATOM 664 C CA . LYS A 1 82 ? -11.766 2.625 -2.804 1.00 93.88 82 LYS A CA 1
ATOM 665 C C . LYS A 1 82 ? -10.402 2.803 -3.449 1.00 93.88 82 LYS A C 1
ATOM 667 O O . LYS A 1 82 ? -10.047 3.877 -3.921 1.00 93.88 82 LYS A O 1
ATOM 672 N N . VAL A 1 83 ? -9.645 1.717 -3.476 1.00 88.75 83 VAL A N 1
ATOM 673 C CA . VAL A 1 83 ? -8.331 1.638 -4.111 1.00 88.75 83 VAL A CA 1
ATOM 674 C C . VAL A 1 83 ? -8.515 1.703 -5.629 1.00 88.75 83 VAL A C 1
ATOM 676 O O . VAL A 1 83 ? -9.234 0.884 -6.202 1.00 88.75 83 VAL A O 1
ATOM 679 N N . ASN A 1 84 ? -7.862 2.657 -6.289 1.00 80.06 84 ASN A N 1
ATOM 680 C CA . ASN A 1 84 ? -7.803 2.685 -7.746 1.00 80.06 84 ASN A CA 1
ATOM 681 C C . ASN A 1 84 ? -6.982 1.482 -8.214 1.00 80.06 84 ASN A C 1
ATOM 683 O O . ASN A 1 84 ? -5.916 1.214 -7.662 1.00 80.06 84 ASN A O 1
ATOM 687 N N . GLY A 1 85 ? -7.435 0.780 -9.255 1.00 79.50 85 GLY A N 1
ATOM 688 C CA . GLY A 1 85 ? -6.805 -0.446 -9.771 1.00 79.50 85 GLY A CA 1
ATOM 689 C C . GLY A 1 85 ? -5.373 -0.293 -10.307 1.00 79.50 85 GLY A C 1
ATOM 690 O O . GLY A 1 85 ? -4.878 -1.208 -10.955 1.00 79.50 85 GLY A O 1
ATOM 691 N N . LYS A 1 86 ? -4.711 0.848 -10.069 1.00 91.69 86 LYS A N 1
ATOM 692 C CA . LYS A 1 86 ? -3.330 1.157 -10.438 1.00 91.69 86 LYS A CA 1
ATOM 693 C C . LYS A 1 86 ? -2.440 1.227 -9.196 1.00 91.69 86 LYS A C 1
ATOM 695 O O . LYS A 1 86 ? -2.553 2.163 -8.407 1.00 91.69 86 LYS A O 1
ATOM 700 N N . ILE A 1 87 ? -1.500 0.297 -9.082 1.00 94.06 87 ILE A N 1
ATOM 701 C CA . ILE A 1 87 ? -0.459 0.270 -8.047 1.00 94.06 87 ILE A CA 1
ATOM 702 C C . ILE A 1 87 ? 0.876 0.645 -8.694 1.00 94.06 87 ILE A C 1
ATOM 704 O O . ILE A 1 87 ? 1.217 0.126 -9.756 1.00 94.06 87 ILE A O 1
ATOM 708 N N . ILE A 1 88 ? 1.640 1.536 -8.063 1.00 96.31 88 ILE A N 1
ATOM 709 C CA . ILE A 1 88 ? 2.951 1.972 -8.559 1.00 96.31 88 ILE A CA 1
ATOM 710 C C . ILE A 1 88 ? 4.026 1.566 -7.556 1.00 96.31 88 ILE A C 1
ATOM 712 O O . ILE A 1 88 ? 3.965 1.960 -6.395 1.00 96.31 88 ILE A O 1
ATOM 716 N N . GLY A 1 89 ? 5.000 0.772 -7.991 1.00 96.94 89 GLY A N 1
ATOM 717 C CA . GLY A 1 89 ? 6.156 0.378 -7.190 1.00 96.94 89 GLY A CA 1
ATOM 718 C C . GLY A 1 89 ? 7.380 1.224 -7.524 1.00 96.94 89 GLY A C 1
ATOM 719 O O . GLY A 1 89 ? 7.637 1.486 -8.697 1.00 96.94 89 GLY A O 1
ATOM 720 N N . TYR A 1 90 ? 8.160 1.578 -6.510 1.00 97.50 90 TYR A N 1
ATOM 721 C CA . TYR A 1 90 ? 9.402 2.339 -6.616 1.00 97.50 90 TYR A CA 1
ATOM 722 C C . TYR A 1 90 ? 10.535 1.602 -5.913 1.00 97.50 90 TYR A C 1
ATOM 724 O O . TYR A 1 90 ? 10.360 1.119 -4.791 1.00 97.50 90 TYR A O 1
ATOM 732 N N . TYR A 1 91 ? 11.692 1.551 -6.558 1.00 96.44 91 TYR A N 1
ATOM 733 C CA . TYR A 1 91 ? 12.944 1.146 -5.935 1.00 96.44 91 TYR A CA 1
ATOM 734 C C . TYR A 1 91 ? 13.337 2.103 -4.800 1.00 96.44 91 TYR A C 1
ATOM 736 O O . TYR A 1 91 ? 12.828 3.221 -4.694 1.00 96.44 91 TYR A O 1
ATOM 744 N N . SER A 1 92 ? 14.271 1.677 -3.951 1.00 94.44 92 SER A N 1
ATOM 745 C CA . SER A 1 92 ? 14.794 2.492 -2.846 1.00 94.44 92 SER A CA 1
ATOM 746 C C . SER A 1 92 ? 15.485 3.776 -3.318 1.00 94.44 92 SER A C 1
ATOM 748 O O . SER A 1 92 ? 15.466 4.769 -2.597 1.00 94.44 92 SER A O 1
ATOM 750 N N . ASN A 1 93 ? 16.049 3.775 -4.530 1.00 93.62 93 ASN A N 1
ATOM 751 C CA . ASN A 1 93 ? 16.630 4.953 -5.182 1.00 93.62 93 ASN A CA 1
ATOM 752 C C . ASN A 1 93 ? 15.575 5.928 -5.753 1.00 93.62 93 ASN A C 1
ATOM 754 O O . ASN A 1 93 ? 15.936 6.983 -6.263 1.00 93.62 93 ASN A O 1
ATOM 758 N N . GLY A 1 94 ? 14.283 5.592 -5.670 1.00 93.44 94 GLY A N 1
ATOM 759 C CA . GLY A 1 94 ? 13.178 6.397 -6.192 1.00 93.44 94 GLY A CA 1
ATOM 760 C C . GLY A 1 94 ? 12.787 6.093 -7.641 1.00 93.44 94 GLY A C 1
ATOM 761 O O . GLY A 1 94 ? 11.754 6.591 -8.092 1.00 93.44 94 GLY A O 1
ATOM 762 N N . ASN A 1 95 ? 13.538 5.248 -8.354 1.00 95.88 95 ASN A N 1
ATOM 763 C CA . ASN A 1 95 ? 13.213 4.874 -9.728 1.00 95.88 95 ASN A CA 1
ATOM 764 C C . ASN A 1 95 ? 11.967 3.990 -9.780 1.00 95.88 95 ASN A C 1
ATOM 766 O O . ASN A 1 95 ? 11.652 3.238 -8.852 1.00 95.88 95 ASN A O 1
ATOM 770 N N . LEU A 1 96 ? 11.240 4.082 -10.891 1.00 96.62 96 LEU A N 1
ATOM 771 C CA . LEU A 1 96 ? 10.046 3.284 -11.123 1.00 96.62 96 LEU A CA 1
ATOM 772 C C . LEU A 1 96 ? 10.426 1.800 -11.199 1.00 96.62 96 LEU A C 1
ATOM 774 O O . LEU A 1 96 ? 11.263 1.420 -12.005 1.00 96.62 96 LEU A O 1
ATOM 778 N N . LYS A 1 97 ? 9.791 0.961 -10.376 1.00 96.44 97 LYS A N 1
ATOM 779 C CA . LYS A 1 97 ? 9.936 -0.501 -10.423 1.00 96.44 97 LYS A CA 1
ATOM 780 C C . LYS A 1 97 ? 8.809 -1.157 -11.200 1.00 96.44 97 LYS A C 1
ATOM 782 O O . LYS A 1 97 ? 9.035 -2.115 -11.935 1.00 96.44 97 LYS A O 1
ATOM 787 N N . SER A 1 98 ? 7.575 -0.715 -10.967 1.00 95.81 98 SER A N 1
ATOM 788 C CA . SER A 1 98 ? 6.414 -1.311 -11.623 1.00 95.81 98 SER A CA 1
ATOM 789 C C . SER A 1 98 ? 5.222 -0.370 -11.696 1.00 95.81 98 SER A C 1
ATOM 791 O O . SER A 1 98 ? 5.025 0.473 -10.822 1.00 95.81 98 SER A O 1
ATOM 793 N N . ILE A 1 99 ? 4.396 -0.568 -12.716 1.00 95.31 99 ILE A N 1
ATOM 794 C CA . ILE A 1 99 ? 3.044 -0.024 -12.812 1.00 95.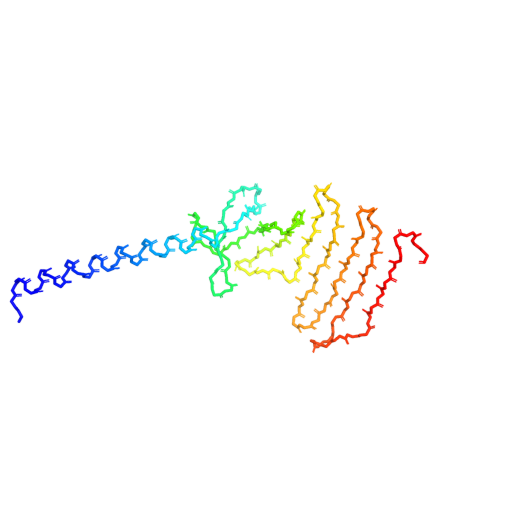31 99 ILE A CA 1
ATOM 795 C C . ILE A 1 99 ? 2.122 -1.213 -13.022 1.00 95.31 99 ILE A C 1
ATOM 797 O O . ILE A 1 99 ? 2.184 -1.844 -14.066 1.00 95.31 99 ILE A O 1
ATOM 801 N N . GLN A 1 100 ? 1.271 -1.520 -12.054 1.00 92.62 100 GLN A N 1
ATOM 802 C CA . GLN A 1 100 ? 0.343 -2.645 -12.121 1.00 92.62 100 GLN A CA 1
ATOM 803 C C . GLN A 1 100 ? -1.068 -2.096 -12.262 1.00 92.62 100 GLN A C 1
ATOM 805 O O . GLN A 1 100 ? -1.547 -1.428 -11.348 1.00 92.62 100 GLN A O 1
ATOM 810 N N . VAL A 1 101 ? -1.713 -2.337 -13.404 1.00 89.62 101 VAL A N 1
ATOM 811 C CA . VAL A 1 101 ? -3.100 -1.931 -13.654 1.00 89.62 101 VAL A CA 1
ATOM 812 C C . VAL A 1 101 ? -3.968 -3.176 -13.765 1.00 89.62 101 VAL A C 1
ATOM 814 O O . VAL A 1 101 ? -3.679 -4.055 -14.572 1.00 89.62 101 VAL A O 1
ATOM 817 N N . SER A 1 102 ? -5.036 -3.244 -12.973 1.00 81.50 102 SER A N 1
ATOM 818 C CA . SER A 1 102 ? -6.072 -4.268 -13.089 1.00 81.50 102 SER A CA 1
ATOM 819 C C . SER A 1 102 ? -7.445 -3.655 -12.845 1.00 81.50 102 SER A C 1
ATOM 821 O O . SER A 1 102 ? -7.729 -3.114 -11.776 1.00 81.50 102 SER A O 1
ATOM 823 N N . GLU A 1 103 ? -8.307 -3.753 -13.847 1.00 80.06 103 GLU A N 1
ATOM 824 C CA . GLU A 1 103 ? -9.700 -3.347 -13.802 1.00 80.06 103 GLU A CA 1
ATOM 825 C C . GLU A 1 103 ? -10.573 -4.473 -14.364 1.00 80.06 103 GLU A C 1
ATOM 827 O O . GLU A 1 103 ? -10.507 -4.815 -15.544 1.00 80.06 103 GLU A O 1
ATOM 832 N N . LYS A 1 104 ? -11.409 -5.073 -13.505 1.00 77.69 104 LYS A N 1
ATOM 833 C CA . LYS A 1 104 ? -12.376 -6.123 -13.886 1.00 77.69 104 LYS A CA 1
ATOM 834 C C . LYS A 1 104 ? -11.745 -7.271 -14.699 1.00 77.69 104 LYS A C 1
ATOM 836 O O . LYS A 1 104 ? -12.327 -7.750 -15.667 1.00 77.69 104 LYS A O 1
ATOM 841 N N . GLY A 1 105 ? -10.541 -7.695 -14.310 1.00 71.88 105 GLY A N 1
ATOM 842 C CA . GLY A 1 105 ? -9.804 -8.771 -14.982 1.00 71.88 105 GLY A CA 1
ATOM 843 C C . GLY A 1 105 ? -9.091 -8.352 -16.272 1.00 71.88 105 GLY A C 1
ATOM 844 O O . GLY A 1 105 ? -8.518 -9.207 -16.940 1.00 71.88 105 GLY A O 1
ATOM 845 N N . ASN A 1 106 ? -9.100 -7.066 -16.622 1.00 80.94 106 ASN A N 1
ATOM 846 C CA . ASN A 1 106 ? -8.342 -6.513 -17.736 1.00 80.94 106 ASN A CA 1
ATOM 847 C C . ASN A 1 106 ? -7.272 -5.558 -17.216 1.00 80.94 106 ASN A C 1
ATOM 849 O O . ASN A 1 106 ? -7.515 -4.790 -16.288 1.00 80.94 106 ASN A O 1
ATOM 853 N N . GLY A 1 107 ? -6.096 -5.567 -17.825 1.00 85.75 107 GLY A N 1
ATOM 854 C CA . GLY A 1 107 ? -5.063 -4.588 -17.505 1.00 85.75 107 GLY A CA 1
ATOM 855 C C . GLY A 1 107 ? -3.662 -5.124 -17.717 1.00 85.75 107 GLY A C 1
ATOM 856 O O . GLY A 1 107 ? -3.453 -6.329 -17.843 1.00 85.75 107 GLY A O 1
ATOM 857 N N . CYS A 1 108 ? -2.703 -4.208 -17.784 1.00 89.06 108 CYS A N 1
ATOM 858 C CA . CYS A 1 108 ? -1.306 -4.541 -17.994 1.00 89.06 108 CYS A CA 1
ATOM 859 C C . CYS A 1 108 ? -0.470 -4.118 -16.790 1.00 89.06 108 CYS A C 1
ATOM 861 O O . CYS A 1 108 ? -0.651 -3.036 -16.224 1.00 89.06 108 CYS A O 1
ATOM 863 N N . SER A 1 109 ? 0.475 -4.975 -16.430 1.00 91.62 109 SER A N 1
ATOM 864 C CA . SER A 1 109 ? 1.551 -4.671 -15.504 1.00 91.62 109 SER A CA 1
ATOM 865 C C . SER A 1 109 ? 2.844 -4.463 -16.278 1.00 91.62 109 SER A C 1
ATOM 867 O O . SER A 1 109 ? 3.227 -5.307 -17.085 1.00 91.62 109 SER A O 1
ATOM 869 N N . LEU A 1 110 ? 3.501 -3.338 -16.028 1.00 93.31 110 LEU A N 1
ATOM 870 C CA . LEU A 1 110 ? 4.822 -2.998 -16.538 1.00 93.31 110 LEU A CA 1
ATOM 871 C C . LEU A 1 110 ? 5.823 -3.120 -15.395 1.00 93.31 110 LEU A C 1
ATOM 873 O O . LEU A 1 110 ? 5.548 -2.658 -14.285 1.00 93.31 110 LEU A O 1
ATOM 877 N N . PHE A 1 111 ? 6.973 -3.711 -15.674 1.00 93.94 111 PHE A N 1
ATOM 878 C CA . PHE A 1 111 ? 8.092 -3.862 -14.755 1.00 93.94 111 PHE A CA 1
ATOM 879 C C . PHE A 1 111 ? 9.326 -3.254 -15.390 1.00 93.94 111 PHE A C 1
ATOM 881 O O . PHE A 1 111 ? 9.509 -3.360 -16.599 1.00 93.94 111 PHE A O 1
ATOM 888 N N . TYR A 1 112 ? 10.151 -2.618 -14.574 1.00 94.00 112 TYR A N 1
ATOM 889 C CA . TYR A 1 112 ? 11.335 -1.899 -15.016 1.00 94.00 112 TYR A CA 1
ATOM 890 C C . TYR A 1 112 ? 12.541 -2.349 -14.199 1.00 94.00 112 TYR A C 1
ATOM 892 O O . TYR A 1 112 ? 12.399 -2.675 -13.013 1.00 94.00 112 TYR A O 1
ATOM 900 N N . TYR A 1 113 ? 13.710 -2.333 -14.830 1.00 93.31 113 TYR A N 1
ATOM 901 C CA . TYR A 1 113 ? 15.005 -2.438 -14.167 1.00 93.31 113 TYR A CA 1
ATOM 902 C C . TYR A 1 113 ? 15.328 -1.156 -13.390 1.00 93.31 113 TYR A C 1
ATOM 904 O O . TYR A 1 113 ? 14.713 -0.108 -13.595 1.00 93.31 113 TYR A O 1
ATOM 912 N N . GLU A 1 114 ? 16.324 -1.213 -12.502 1.00 93.50 114 GLU A N 1
ATOM 913 C CA . GLU A 1 114 ? 16.746 -0.042 -11.718 1.00 93.50 114 GLU A CA 1
ATOM 914 C C . GLU A 1 114 ? 17.274 1.101 -12.588 1.00 93.50 114 GLU A C 1
ATOM 916 O O . GLU A 1 114 ? 17.146 2.261 -12.200 1.00 93.50 114 GLU A O 1
ATOM 921 N N . ASN A 1 115 ? 17.811 0.793 -13.772 1.00 91.56 115 ASN A N 1
ATOM 922 C CA . ASN A 1 115 ? 18.252 1.780 -14.759 1.00 91.56 115 ASN A CA 1
ATOM 923 C C . ASN A 1 115 ? 17.087 2.471 -15.506 1.00 91.56 115 ASN A C 1
ATOM 925 O O . ASN A 1 115 ? 17.327 3.391 -16.284 1.00 91.56 115 ASN A O 1
ATOM 929 N N . GLY A 1 116 ? 15.838 2.055 -15.262 1.00 90.81 116 GLY A N 1
ATOM 930 C CA . GLY A 1 116 ? 14.634 2.603 -15.886 1.00 90.81 116 GLY A CA 1
ATOM 931 C C . GLY A 1 116 ? 14.215 1.918 -17.189 1.00 90.81 116 GLY A C 1
ATOM 932 O O . GLY A 1 116 ? 13.141 2.233 -17.704 1.00 90.81 116 GLY A O 1
ATOM 933 N N . ASN A 1 117 ? 14.998 0.966 -17.705 1.00 90.44 117 ASN A N 1
ATOM 934 C CA . ASN A 1 117 ? 14.622 0.199 -18.889 1.00 90.44 117 ASN A CA 1
ATOM 935 C C . ASN A 1 117 ? 13.437 -0.713 -18.571 1.00 90.44 117 ASN A C 1
ATOM 937 O O . ASN A 1 117 ? 13.333 -1.261 -17.470 1.00 90.44 117 ASN A O 1
ATOM 941 N N . LEU A 1 118 ? 12.529 -0.868 -19.538 1.00 90.31 118 LEU A N 1
ATOM 942 C CA . LEU A 1 118 ? 11.427 -1.814 -19.417 1.00 90.31 118 LEU A CA 1
ATOM 943 C C . LEU A 1 118 ? 12.030 -3.216 -19.288 1.00 90.31 118 LEU A C 1
ATOM 945 O O . LEU A 1 118 ? 12.865 -3.595 -20.092 1.00 90.31 118 LEU A O 1
ATOM 949 N N . GLU A 1 119 ? 11.643 -3.944 -18.252 1.00 90.31 119 GLU A N 1
ATOM 950 C CA . GLU A 1 119 ? 12.062 -5.322 -17.981 1.00 90.31 119 GLU A CA 1
ATOM 951 C C . GLU A 1 119 ? 11.021 -6.282 -18.541 1.00 90.31 119 GLU A C 1
ATOM 953 O O . GLU A 1 119 ? 11.343 -7.244 -19.235 1.00 90.31 119 GLU A O 1
ATOM 958 N N . ALA A 1 120 ? 9.747 -6.015 -18.245 1.00 90.06 120 ALA A N 1
ATOM 959 C CA . ALA A 1 120 ? 8.674 -6.876 -18.693 1.00 90.06 120 ALA A CA 1
ATOM 960 C C . ALA A 1 120 ? 7.319 -6.175 -18.780 1.00 90.06 120 ALA A C 1
ATOM 962 O O . ALA A 1 120 ? 7.017 -5.245 -18.027 1.00 90.06 120 ALA A O 1
ATOM 963 N N . LYS A 1 121 ? 6.458 -6.698 -19.650 1.00 91.44 121 LYS A N 1
ATOM 964 C CA . LYS A 1 121 ? 5.042 -6.347 -19.747 1.00 91.44 121 LYS A CA 1
ATOM 965 C C . LYS A 1 121 ? 4.194 -7.610 -19.696 1.00 91.44 121 LYS A C 1
ATOM 967 O O . LYS A 1 121 ? 4.435 -8.539 -20.456 1.00 91.44 121 LYS A O 1
ATOM 972 N N . TYR A 1 122 ? 3.188 -7.604 -18.826 1.00 88.81 122 TYR A N 1
ATOM 973 C CA . TYR A 1 122 ? 2.229 -8.694 -18.645 1.00 88.81 122 TYR A CA 1
ATOM 974 C C . TYR A 1 122 ? 0.813 -8.145 -18.754 1.00 88.81 122 TYR A C 1
ATOM 976 O O . TYR A 1 122 ? 0.457 -7.265 -17.973 1.00 88.81 122 TYR A O 1
ATOM 984 N N . CYS A 1 123 ? -0.005 -8.655 -19.674 1.00 87.88 123 CYS A N 1
ATOM 985 C CA . CYS A 1 123 ? -1.393 -8.211 -19.830 1.00 87.88 123 CYS A CA 1
ATOM 986 C C . CYS A 1 123 ? -2.405 -9.332 -19.556 1.00 87.88 123 CYS A C 1
ATOM 988 O O . CYS A 1 123 ? -2.234 -10.479 -19.969 1.00 87.88 123 CYS A O 1
ATOM 990 N N . LEU A 1 124 ? -3.483 -8.970 -18.863 1.00 83.06 124 LEU A N 1
ATOM 991 C CA . LEU A 1 124 ? -4.656 -9.801 -18.629 1.00 83.06 124 LEU A CA 1
ATOM 992 C C . LEU A 1 124 ? -5.813 -9.302 -19.496 1.00 83.06 124 LEU A C 1
ATOM 994 O O . LEU A 1 124 ? -6.036 -8.091 -19.596 1.00 83.06 124 LEU A O 1
ATOM 998 N N . LYS A 1 125 ? -6.579 -10.241 -20.053 1.00 81.50 125 LYS A N 1
ATOM 999 C CA . LYS A 1 125 ? -7.845 -9.998 -20.743 1.00 81.50 125 LYS A CA 1
ATOM 1000 C C . LYS A 1 125 ? -8.893 -10.976 -20.231 1.00 81.50 125 LYS A C 1
ATOM 1002 O O . LYS A 1 125 ? -8.687 -12.186 -20.241 1.00 81.50 125 LYS A O 1
ATOM 1007 N N . ASN A 1 126 ? -10.021 -10.455 -19.753 1.00 82.94 126 ASN A N 1
ATOM 1008 C CA . ASN A 1 126 ? -11.107 -11.235 -19.142 1.00 82.94 126 ASN A CA 1
ATOM 1009 C C . ASN A 1 126 ? -10.643 -12.175 -18.010 1.00 82.94 126 ASN A C 1
ATOM 1011 O O . ASN A 1 126 ? -11.145 -13.286 -17.855 1.00 82.94 126 ASN A O 1
ATOM 1015 N N . GLY A 1 127 ? -9.659 -11.736 -17.223 1.00 72.38 127 GLY A N 1
ATOM 1016 C CA . GLY A 1 127 ? -9.078 -12.504 -16.122 1.00 72.38 127 GLY A CA 1
ATOM 1017 C C . GLY A 1 127 ? -8.128 -13.619 -16.562 1.00 72.38 127 GLY A C 1
ATOM 1018 O O . GLY A 1 127 ? -7.578 -14.304 -15.704 1.00 72.38 127 GLY A O 1
ATOM 1019 N N . GLN A 1 128 ? -7.910 -13.792 -17.866 1.00 74.38 128 GLN A N 1
ATOM 1020 C CA . GLN A 1 128 ? -6.962 -14.748 -18.425 1.00 74.38 128 GLN A CA 1
ATOM 1021 C C . GLN A 1 128 ? -5.719 -14.020 -18.927 1.00 74.38 128 GLN A C 1
ATOM 1023 O O . GLN A 1 128 ? -5.770 -12.849 -19.305 1.00 74.38 128 GLN A O 1
ATOM 1028 N N . PHE A 1 129 ? -4.584 -14.710 -18.905 1.00 70.50 129 PHE A N 1
ATOM 1029 C CA . PHE A 1 129 ? -3.358 -14.190 -19.488 1.00 70.50 129 PHE A CA 1
ATOM 1030 C C . PHE A 1 129 ? -3.550 -14.029 -21.001 1.00 70.50 129 PHE A C 1
ATOM 1032 O O . PHE A 1 129 ? -3.758 -15.022 -21.690 1.00 70.50 129 PHE A O 1
ATOM 1039 N N . ASP A 1 130 ? -3.488 -12.797 -21.517 1.00 67.12 130 ASP A N 1
ATOM 1040 C CA . ASP A 1 130 ? -3.756 -12.499 -22.940 1.00 67.12 130 ASP A CA 1
ATOM 1041 C C . ASP A 1 130 ? -2.533 -12.772 -23.836 1.00 67.12 130 ASP A C 1
ATOM 1043 O O . ASP A 1 130 ? -2.402 -12.230 -24.927 1.00 67.12 130 ASP A O 1
ATOM 1047 N N . GLY A 1 131 ? -1.571 -13.561 -23.348 1.00 57.09 131 GLY A N 1
ATOM 1048 C CA . GLY A 1 131 ? -0.390 -13.982 -24.104 1.00 57.09 131 GLY A CA 1
ATOM 1049 C C . GLY A 1 131 ? 0.693 -12.916 -24.314 1.00 57.09 131 GLY A C 1
ATOM 1050 O O . GLY A 1 131 ? 1.797 -13.277 -24.709 1.00 57.09 131 GLY A O 1
ATOM 1051 N N . ILE A 1 132 ? 0.447 -11.633 -24.018 1.00 60.72 132 ILE A N 1
ATOM 1052 C CA . ILE A 1 132 ? 1.476 -10.581 -24.115 1.00 60.72 132 I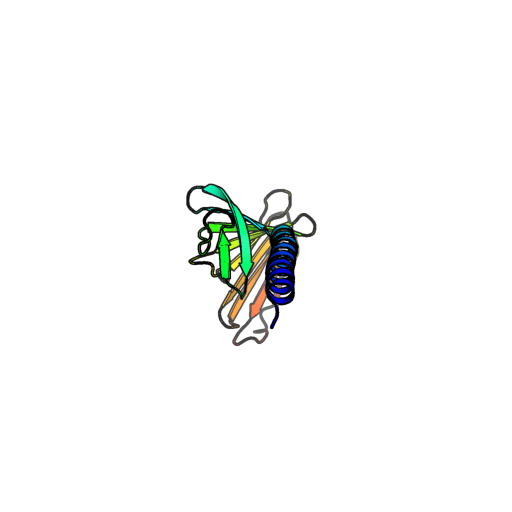LE A CA 1
ATOM 1053 C C . ILE A 1 132 ? 2.381 -10.651 -22.878 1.00 60.72 132 ILE A C 1
ATOM 1055 O O . ILE A 1 132 ? 2.115 -10.009 -21.857 1.00 60.72 132 ILE A O 1
ATOM 1059 N N . GLN A 1 133 ? 3.430 -11.469 -22.990 1.00 66.12 133 GLN A N 1
ATOM 1060 C CA . GLN A 1 133 ? 4.642 -11.419 -22.178 1.00 66.12 133 GLN A CA 1
ATOM 1061 C C . GLN A 1 133 ? 5.772 -10.894 -23.062 1.00 66.12 133 GLN A C 1
ATOM 1063 O O . GLN A 1 133 ? 6.353 -11.641 -23.843 1.00 66.12 133 GLN A O 1
ATOM 1068 N N . GLU A 1 134 ? 6.087 -9.612 -22.947 1.00 73.25 134 GLU A N 1
ATOM 1069 C CA . GLU A 1 134 ? 7.300 -9.068 -23.559 1.00 73.25 134 GLU A CA 1
ATOM 1070 C C . GLU A 1 134 ? 8.333 -8.957 -22.445 1.00 73.25 134 GLU A C 1
ATOM 1072 O O . GLU A 1 134 ? 8.082 -8.261 -21.462 1.00 73.25 134 GLU A O 1
ATOM 1077 N N . MET A 1 135 ? 9.438 -9.693 -22.554 1.00 72.88 135 MET A N 1
ATOM 1078 C CA . MET A 1 135 ? 10.600 -9.551 -21.677 1.00 72.88 135 MET A CA 1
ATOM 1079 C C . MET A 1 135 ? 11.708 -8.891 -22.481 1.00 72.88 135 MET A C 1
ATOM 1081 O O . MET A 1 135 ? 12.000 -9.318 -23.595 1.00 72.88 135 MET A O 1
ATOM 1085 N N . PHE A 1 136 ? 12.310 -7.863 -21.907 1.00 75.69 136 PHE A N 1
ATOM 1086 C CA . PHE A 1 136 ? 13.390 -7.109 -22.520 1.00 75.69 136 PHE A CA 1
ATOM 1087 C C . PHE A 1 136 ? 14.621 -7.271 -21.641 1.00 75.69 136 PHE A C 1
ATOM 1089 O O . PHE A 1 136 ? 14.516 -7.259 -20.414 1.00 75.69 136 PHE A O 1
ATOM 1096 N N . TYR A 1 137 ? 15.789 -7.441 -22.249 1.00 70.81 137 TYR A N 1
ATOM 1097 C CA . TYR A 1 137 ? 17.030 -7.507 -21.491 1.00 70.81 137 TYR A CA 1
ATOM 1098 C C . TYR A 1 137 ? 17.424 -6.110 -20.999 1.00 70.81 137 TYR A C 1
ATOM 1100 O O . TYR A 1 137 ? 17.143 -5.102 -21.648 1.00 70.81 137 TYR A O 1
ATOM 1108 N N . GLU A 1 138 ? 18.134 -6.042 -19.871 1.00 67.69 138 GLU A N 1
ATOM 1109 C CA . GLU A 1 138 ? 18.574 -4.784 -19.241 1.00 67.69 138 GLU A CA 1
ATOM 1110 C C . GLU A 1 138 ? 19.355 -3.861 -20.196 1.00 67.69 138 GLU A C 1
ATOM 1112 O O . GLU A 1 138 ? 19.311 -2.639 -20.048 1.00 67.69 138 GLU A O 1
ATOM 1117 N N . ASN A 1 139 ? 19.993 -4.445 -21.216 1.00 69.88 139 ASN A N 1
ATOM 1118 C CA . ASN A 1 139 ? 20.792 -3.759 -22.232 1.00 69.88 139 ASN A CA 1
ATOM 1119 C C . ASN A 1 139 ? 19.998 -3.333 -23.485 1.00 69.88 139 ASN A C 1
ATOM 1121 O O . ASN A 1 139 ? 20.599 -2.813 -24.421 1.00 69.88 139 ASN A O 1
ATOM 1125 N N . GLY A 1 140 ? 18.678 -3.545 -23.526 1.00 54.59 140 GLY A N 1
ATOM 1126 C CA . GLY A 1 140 ? 17.807 -3.084 -24.615 1.00 54.59 140 GLY A CA 1
ATOM 1127 C C . GLY A 1 140 ? 17.913 -3.848 -25.944 1.00 54.59 140 GLY A C 1
ATOM 1128 O O . GLY A 1 140 ? 17.409 -3.340 -26.943 1.00 54.59 140 GLY A O 1
ATOM 1129 N N . ASN A 1 141 ? 18.538 -5.033 -25.958 1.00 43.47 141 ASN A N 1
ATOM 1130 C CA . ASN A 1 141 ? 18.549 -5.959 -27.103 1.00 43.47 141 ASN A CA 1
ATOM 1131 C C . ASN A 1 141 ? 17.535 -7.083 -26.922 1.00 43.47 141 ASN A C 1
ATOM 1133 O O . ASN A 1 141 ? 17.376 -7.518 -25.760 1.00 43.47 141 ASN A O 1
#

Foldseek 3Di:
DDPVVVVVVVVVVVVVVVVVVVVVVVVQVVQWFWWAAPVRDIFIWGADPQFIATPVVRFGGAGKTWDADPQKIKIFGGDRRHTAQWIWIAHNVRATAKTGGDDQQWDKIWGADPVGHTQWIWTTDNVHGPPRTDGADNVRD

pLDDT: mean 89.01, std 9.69, range [43.47, 97.5]

Radius of gyration: 22.41 Å; chains: 1; bounding box: 54×33×70 Å